Protein AF-A0A2V1BKK7-F1 (afdb_monomer_lite)

Structure (mmCIF, N/CA/C/O backbone):
data_AF-A0A2V1BKK7-F1
#
_entry.id   AF-A0A2V1BKK7-F1
#
loop_
_atom_site.group_PDB
_atom_site.id
_atom_site.type_symbol
_atom_site.label_atom_id
_atom_site.label_alt_id
_atom_site.label_comp_id
_atom_site.label_asym_id
_atom_site.label_entity_id
_atom_site.label_seq_id
_atom_site.pdbx_PDB_ins_code
_atom_site.Cartn_x
_atom_site.Cartn_y
_atom_site.Cartn_z
_atom_site.occupancy
_atom_site.B_iso_or_equiv
_atom_site.auth_seq_id
_atom_site.auth_comp_id
_atom_site.auth_asym_id
_atom_site.auth_atom_id
_atom_site.pdbx_PDB_model_num
ATOM 1 N N . ALA A 1 1 ? 10.732 -10.319 -7.779 1.00 75.25 1 ALA A N 1
ATOM 2 C CA . ALA A 1 1 ? 10.521 -10.025 -9.209 1.00 75.25 1 ALA A CA 1
ATOM 3 C C . ALA A 1 1 ? 11.806 -10.316 -9.961 1.00 75.25 1 ALA A C 1
ATOM 5 O O . ALA A 1 1 ? 12.880 -10.023 -9.445 1.00 75.25 1 ALA A O 1
ATOM 6 N N . THR A 1 2 ? 11.698 -10.912 -11.146 1.00 82.56 2 THR A N 1
ATOM 7 C CA . THR A 1 2 ? 12.840 -11.223 -12.021 1.00 82.56 2 THR A CA 1
ATOM 8 C C . THR A 1 2 ? 12.783 -10.376 -13.290 1.00 82.56 2 THR A C 1
ATOM 10 O O . THR A 1 2 ? 11.784 -9.694 -13.537 1.00 82.56 2 THR A O 1
ATOM 13 N N . GLU A 1 3 ? 13.832 -10.440 -14.110 1.00 81.75 3 GLU A N 1
ATOM 14 C CA . GLU A 1 3 ? 13.939 -9.725 -15.394 1.00 81.75 3 GLU A CA 1
ATOM 15 C C . GLU A 1 3 ? 12.775 -10.016 -16.356 1.00 81.75 3 GLU A C 1
ATOM 17 O O . GLU A 1 3 ? 12.434 -9.182 -17.186 1.00 81.75 3 GLU A O 1
ATOM 22 N N . ARG A 1 4 ? 12.062 -11.136 -16.166 1.00 84.62 4 ARG A N 1
ATOM 23 C CA . ARG A 1 4 ? 10.837 -11.494 -16.907 1.00 84.62 4 ARG A CA 1
ATOM 24 C C . ARG A 1 4 ? 9.657 -10.544 -16.670 1.00 84.62 4 ARG A C 1
ATOM 26 O O . ARG A 1 4 ? 8.655 -10.643 -17.363 1.00 84.62 4 ARG A O 1
ATOM 33 N N . SER A 1 5 ? 9.755 -9.651 -15.684 1.00 87.00 5 SER A N 1
ATOM 34 C CA . SER A 1 5 ? 8.727 -8.635 -15.403 1.00 87.00 5 SER A CA 1
ATOM 35 C C . SER A 1 5 ? 8.850 -7.407 -16.319 1.00 87.00 5 SER A C 1
ATOM 37 O O . SER A 1 5 ? 8.061 -6.473 -16.197 1.00 87.00 5 SER A O 1
ATOM 39 N N . TRP A 1 6 ? 9.860 -7.374 -17.195 1.00 88.56 6 TRP A N 1
ATOM 40 C CA . TRP A 1 6 ? 10.067 -6.323 -18.185 1.00 88.56 6 TRP A CA 1
ATOM 41 C C . TRP A 1 6 ? 9.112 -6.490 -19.372 1.00 88.56 6 TRP A C 1
ATOM 43 O O . TRP A 1 6 ? 9.113 -7.525 -20.032 1.00 88.56 6 TRP A O 1
ATOM 53 N N . ASN A 1 7 ? 8.316 -5.461 -19.666 1.00 87.88 7 ASN A N 1
ATOM 54 C CA . ASN A 1 7 ? 7.339 -5.470 -20.764 1.00 87.88 7 ASN A CA 1
ATOM 55 C C . ASN A 1 7 ? 7.846 -4.799 -22.057 1.00 87.88 7 ASN A C 1
ATOM 57 O O . ASN A 1 7 ? 7.051 -4.501 -22.943 1.00 87.88 7 ASN A O 1
ATOM 61 N N . GLY A 1 8 ? 9.148 -4.512 -22.151 1.00 88.25 8 GLY A N 1
ATOM 62 C CA . GLY A 1 8 ? 9.740 -3.744 -23.252 1.00 88.25 8 GLY A CA 1
ATOM 63 C C . GLY A 1 8 ? 9.970 -2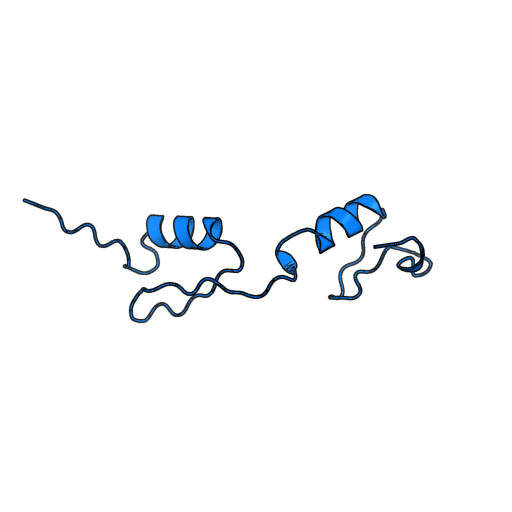.264 -22.930 1.00 88.25 8 GLY A C 1
ATOM 64 O O . GLY A 1 8 ? 10.816 -1.646 -23.568 1.00 88.25 8 GLY A O 1
ATOM 65 N N . GLN A 1 9 ? 9.292 -1.712 -21.917 1.00 90.19 9 GLN A N 1
ATOM 66 C CA . GLN A 1 9 ? 9.419 -0.302 -21.520 1.00 90.19 9 GLN A CA 1
ATOM 67 C C . GLN A 1 9 ? 9.677 -0.113 -20.017 1.00 90.19 9 GLN A C 1
ATOM 69 O O . GLN A 1 9 ? 10.369 0.822 -19.617 1.00 90.19 9 GLN A O 1
ATOM 74 N N . ALA A 1 10 ? 9.100 -0.967 -19.174 1.00 92.69 10 ALA A N 1
ATOM 75 C CA . ALA A 1 10 ? 9.212 -0.886 -17.725 1.00 92.69 10 ALA A CA 1
ATOM 76 C C . ALA A 1 10 ? 9.063 -2.266 -17.067 1.00 92.69 10 ALA A C 1
ATOM 78 O O . ALA A 1 10 ? 8.571 -3.229 -17.659 1.00 92.69 10 ALA A O 1
ATOM 79 N N . TYR A 1 11 ? 9.451 -2.346 -15.796 1.00 93.50 11 TYR A N 1
ATOM 80 C CA . TYR A 1 11 ? 9.189 -3.488 -14.930 1.00 93.50 11 TYR A CA 1
ATOM 81 C C . TYR A 1 11 ? 7.772 -3.389 -14.361 1.00 93.50 11 TYR A C 1
ATOM 83 O O . TYR A 1 11 ? 7.499 -2.546 -13.504 1.00 93.50 11 TYR A O 1
ATOM 91 N N . ALA A 1 12 ? 6.866 -4.243 -14.826 1.00 92.44 12 ALA A N 1
ATOM 92 C CA . ALA A 1 12 ? 5.478 -4.266 -14.383 1.00 92.44 12 ALA A CA 1
ATOM 93 C C . ALA A 1 12 ? 5.293 -5.159 -13.148 1.00 92.44 12 ALA A C 1
ATOM 95 O O . ALA A 1 12 ? 5.871 -6.243 -13.041 1.00 92.44 12 ALA A O 1
ATOM 96 N N . CYS A 1 13 ? 4.469 -4.713 -12.201 1.00 92.38 13 CYS A N 1
ATOM 97 C CA . CYS A 1 13 ? 4.005 -5.576 -11.123 1.00 92.38 13 CYS A CA 1
ATOM 98 C C . CYS A 1 13 ? 2.955 -6.559 -11.660 1.00 92.38 13 CYS A C 1
ATOM 100 O O . CYS A 1 13 ? 2.093 -6.177 -12.437 1.00 92.38 13 CYS A O 1
ATOM 102 N N . TYR A 1 14 ? 2.999 -7.821 -11.235 1.00 88.50 14 TYR A N 1
ATOM 103 C CA . TYR A 1 14 ? 1.989 -8.818 -11.620 1.00 88.50 14 TYR A CA 1
ATOM 104 C C . TYR A 1 14 ? 0.774 -8.831 -10.676 1.00 88.50 14 TYR A C 1
ATOM 106 O O . TYR A 1 14 ? -0.248 -9.427 -10.994 1.00 88.50 14 TYR A O 1
ATOM 114 N N . LEU A 1 15 ? 0.887 -8.181 -9.511 1.00 89.31 15 LEU A N 1
ATOM 115 C CA . LEU A 1 15 ? -0.176 -8.075 -8.504 1.00 89.31 15 LEU A CA 1
ATOM 116 C C . LEU A 1 15 ? -1.029 -6.809 -8.685 1.00 89.31 15 LEU A C 1
ATOM 118 O O . LEU A 1 15 ? -2.112 -6.706 -8.117 1.00 89.31 15 LEU A O 1
ATOM 122 N N . CYS A 1 16 ? -0.550 -5.825 -9.453 1.00 89.56 16 CYS A N 1
ATOM 123 C CA . CYS A 1 16 ? -1.259 -4.572 -9.710 1.00 89.56 16 CYS A CA 1
ATOM 124 C C . CYS A 1 16 ? -0.822 -3.927 -11.031 1.00 89.56 16 CYS A C 1
ATOM 126 O O . CYS A 1 16 ? 0.079 -4.403 -11.702 1.00 89.56 16 CYS A O 1
ATOM 128 N N . THR A 1 17 ? -1.408 -2.783 -11.381 1.00 87.50 17 THR A N 1
ATOM 129 C CA . THR A 1 17 ? -1.132 -2.070 -12.640 1.00 87.50 17 THR A CA 1
ATOM 130 C C . THR A 1 17 ? 0.082 -1.128 -12.594 1.00 87.50 17 THR A C 1
ATOM 132 O O . THR A 1 17 ? 0.301 -0.362 -13.533 1.00 87.50 17 THR A O 1
ATOM 135 N N . ARG A 1 18 ? 0.886 -1.144 -11.517 1.00 91.62 18 ARG A N 1
ATOM 136 C CA . ARG A 1 18 ? 2.051 -0.250 -11.385 1.00 91.62 18 ARG A CA 1
ATOM 137 C C . ARG A 1 18 ? 3.256 -0.740 -12.183 1.00 91.62 18 ARG A C 1
ATOM 139 O O . ARG A 1 18 ? 3.557 -1.932 -12.220 1.00 91.62 18 ARG A O 1
ATOM 146 N N . GLN A 1 19 ? 3.981 0.221 -12.749 1.00 94.38 19 GLN A N 1
ATOM 147 C CA . GLN A 1 19 ? 5.196 0.011 -13.529 1.00 94.38 19 GLN A CA 1
ATOM 148 C C . GLN A 1 19 ? 6.364 0.784 -12.912 1.00 94.38 19 GLN A C 1
ATOM 150 O O . GLN A 1 19 ? 6.176 1.855 -12.334 1.00 94.38 19 GLN A O 1
ATOM 155 N N . PHE A 1 20 ? 7.567 0.233 -13.032 1.00 94.12 20 PHE A N 1
ATOM 156 C CA . PHE A 1 20 ? 8.780 0.760 -12.418 1.00 94.12 20 PHE A CA 1
ATOM 157 C C . PHE A 1 20 ? 9.922 0.804 -13.431 1.00 94.12 20 PHE A C 1
ATOM 159 O O . PHE A 1 20 ? 10.091 -0.113 -14.228 1.00 94.12 20 PHE A O 1
ATOM 166 N N . ALA A 1 21 ? 10.752 1.844 -13.363 1.00 93.44 21 ALA A N 1
ATOM 167 C CA . ALA A 1 21 ? 11.900 1.988 -14.259 1.00 93.44 21 ALA A CA 1
ATOM 168 C C . ALA A 1 21 ? 13.025 0.978 -13.967 1.00 93.44 21 ALA A C 1
ATOM 170 O O . ALA A 1 21 ? 13.817 0.662 -14.848 1.00 93.44 21 ALA A O 1
ATOM 171 N N . THR A 1 22 ? 13.106 0.452 -12.738 1.00 93.44 22 THR A N 1
ATOM 172 C CA . THR A 1 22 ? 14.169 -0.480 -12.333 1.00 93.44 22 THR A CA 1
ATOM 173 C C . THR A 1 22 ? 13.621 -1.721 -11.635 1.00 93.44 22 THR A C 1
ATOM 175 O O . THR A 1 22 ? 12.618 -1.663 -10.913 1.00 93.44 22 THR A O 1
ATOM 178 N N . LEU A 1 23 ? 14.341 -2.839 -11.781 1.00 92.25 23 LEU A N 1
ATOM 179 C CA . LEU A 1 23 ? 14.053 -4.090 -11.077 1.00 92.25 23 LEU A CA 1
ATOM 180 C C . LEU A 1 23 ? 14.099 -3.900 -9.552 1.00 92.25 23 LEU A C 1
ATOM 182 O O . LEU A 1 23 ? 13.296 -4.482 -8.826 1.00 92.25 23 LEU A O 1
ATOM 186 N N . ARG A 1 24 ? 15.019 -3.062 -9.052 1.00 92.81 24 ARG A N 1
ATOM 187 C CA . ARG A 1 24 ? 15.159 -2.771 -7.617 1.00 92.81 24 ARG A CA 1
ATOM 188 C C . ARG A 1 24 ? 13.902 -2.110 -7.062 1.00 92.81 24 ARG A C 1
ATOM 190 O O . ARG A 1 24 ? 13.389 -2.563 -6.045 1.00 92.81 24 ARG A O 1
ATOM 197 N N . SER A 1 25 ? 13.371 -1.102 -7.756 1.00 93.38 25 SER A N 1
ATOM 198 C CA . SER A 1 25 ? 12.128 -0.433 -7.361 1.00 93.38 25 SER A CA 1
ATOM 199 C C . SER A 1 25 ? 10.935 -1.387 -7.379 1.00 93.38 25 SER A C 1
ATOM 201 O O . SER A 1 25 ? 10.145 -1.379 -6.436 1.00 93.38 25 SER A O 1
ATOM 203 N N . LEU A 1 26 ? 10.831 -2.254 -8.395 1.00 94.25 26 LEU A N 1
ATOM 204 C CA . LEU A 1 26 ? 9.789 -3.282 -8.424 1.00 94.25 26 LEU A CA 1
ATOM 205 C C . LEU A 1 26 ? 9.933 -4.261 -7.248 1.00 94.25 26 LEU A C 1
ATOM 207 O O . LEU A 1 26 ? 8.939 -4.583 -6.604 1.00 94.25 26 LEU A O 1
ATOM 211 N N . ASN A 1 27 ? 11.153 -4.709 -6.936 1.00 92.19 27 ASN A N 1
ATOM 212 C CA . ASN A 1 27 ? 11.408 -5.611 -5.810 1.00 92.19 27 ASN A CA 1
ATOM 213 C C . ASN A 1 27 ? 11.049 -4.976 -4.460 1.00 92.19 27 ASN A C 1
ATOM 215 O O . ASN A 1 27 ? 10.356 -5.602 -3.663 1.00 92.19 27 ASN A O 1
ATOM 219 N N . SER A 1 28 ? 11.437 -3.722 -4.220 1.00 92.50 28 SER A N 1
ATOM 220 C CA . SER A 1 28 ? 11.022 -2.997 -3.013 1.00 92.50 28 SER A CA 1
ATOM 221 C C . SER A 1 28 ? 9.505 -2.812 -2.946 1.00 92.50 28 SER A C 1
ATOM 223 O O . SER A 1 28 ? 8.923 -2.927 -1.873 1.00 92.50 28 SER A O 1
ATOM 225 N N . HIS A 1 29 ? 8.845 -2.572 -4.082 1.00 92.44 29 HIS A N 1
ATOM 226 C CA . HIS A 1 29 ? 7.392 -2.448 -4.138 1.00 92.44 29 HIS A CA 1
ATOM 227 C C . HIS A 1 29 ? 6.671 -3.750 -3.767 1.00 92.44 29 HIS A C 1
ATOM 229 O O . HIS A 1 29 ? 5.767 -3.710 -2.941 1.00 92.44 29 HIS A O 1
ATOM 235 N N . ILE A 1 30 ? 7.056 -4.895 -4.340 1.00 90.31 30 ILE A N 1
ATOM 236 C CA . ILE A 1 30 ? 6.402 -6.179 -4.023 1.00 90.31 30 ILE A CA 1
ATOM 237 C C . ILE A 1 30 ? 6.742 -6.688 -2.619 1.00 90.31 30 ILE A C 1
ATOM 239 O O . ILE A 1 30 ? 5.969 -7.452 -2.059 1.00 90.31 30 ILE A O 1
ATOM 243 N N . SER A 1 31 ? 7.889 -6.281 -2.067 1.00 88.81 31 SER A N 1
ATOM 244 C CA . SER A 1 31 ? 8.272 -6.579 -0.684 1.00 88.81 31 SER A CA 1
ATOM 245 C C . SER A 1 31 ? 7.549 -5.684 0.324 1.00 88.81 31 SER A C 1
ATOM 247 O O . SER A 1 31 ? 7.650 -5.915 1.525 1.00 88.81 31 SER A O 1
ATOM 249 N N . SER A 1 32 ? 6.881 -4.630 -0.145 1.00 85.81 32 SER A N 1
ATOM 250 C CA . SER A 1 32 ? 6.098 -3.739 0.695 1.00 85.81 32 SER A CA 1
ATOM 251 C C . SER A 1 32 ? 4.726 -4.358 0.992 1.00 85.81 32 SER A C 1
ATOM 253 O O . SER A 1 32 ? 4.157 -5.025 0.124 1.00 85.81 32 SER A O 1
ATOM 255 N N . PRO A 1 33 ? 4.110 -4.017 2.136 1.00 80.94 33 PRO A N 1
ATOM 256 C CA . PRO A 1 33 ? 2.732 -4.374 2.498 1.00 80.94 33 PRO A CA 1
ATOM 257 C C . PRO A 1 33 ? 1.644 -3.886 1.543 1.00 80.94 33 PRO A C 1
ATOM 259 O O . PRO A 1 33 ? 0.459 -4.076 1.790 1.00 80.94 33 PRO A O 1
ATOM 262 N N . VAL A 1 34 ? 1.997 -3.235 0.437 1.00 83.56 34 VAL A N 1
ATOM 263 C CA . VAL A 1 34 ? 1.043 -2.728 -0.549 1.00 83.56 34 VAL A CA 1
ATOM 264 C C . VAL A 1 34 ? 0.145 -3.825 -1.131 1.00 83.56 34 VAL A C 1
ATOM 266 O O . VAL A 1 34 ? -1.018 -3.538 -1.414 1.00 83.56 34 VAL A O 1
ATOM 269 N N . HIS A 1 35 ? 0.636 -5.062 -1.244 1.00 85.31 35 HIS A N 1
ATOM 270 C CA . HIS A 1 35 ? -0.143 -6.221 -1.709 1.00 85.31 35 HIS A CA 1
ATOM 271 C C . HIS A 1 35 ? -0.555 -7.171 -0.585 1.00 85.31 35 HIS A C 1
ATOM 273 O O . HIS A 1 35 ? -1.240 -8.157 -0.842 1.00 85.31 35 HIS A O 1
ATOM 279 N N . GLU A 1 36 ? -0.171 -6.877 0.656 1.00 81.12 36 GLU A N 1
ATOM 280 C CA . GLU A 1 36 ? -0.599 -7.662 1.808 1.00 81.12 36 GLU A CA 1
ATOM 281 C C . GLU A 1 36 ? -2.071 -7.376 2.133 1.00 81.12 36 GLU A C 1
ATOM 283 O O . GLU A 1 36 ? -2.610 -6.290 1.873 1.00 81.12 36 GLU A O 1
ATOM 288 N N . GLN A 1 37 ? -2.749 -8.384 2.679 1.00 73.81 37 GLN A N 1
ATOM 289 C CA . GLN A 1 37 ? -4.144 -8.256 3.082 1.00 73.81 37 GLN A CA 1
ATOM 290 C C . GLN A 1 37 ? -4.270 -7.263 4.246 1.00 73.81 37 GLN A C 1
ATOM 292 O O . GLN A 1 37 ? -3.375 -7.123 5.078 1.00 73.81 37 GLN A O 1
ATOM 297 N N . HIS A 1 38 ? -5.400 -6.558 4.319 1.00 70.88 38 HIS A N 1
ATOM 298 C CA . HIS A 1 38 ? -5.700 -5.725 5.481 1.00 70.88 38 HIS A CA 1
ATOM 299 C C . HIS A 1 38 ? -6.080 -6.621 6.666 1.00 70.88 38 HIS A C 1
ATOM 301 O O . HIS A 1 38 ? -7.250 -6.954 6.837 1.00 70.88 38 HIS A O 1
ATOM 307 N N . ILE A 1 39 ? -5.093 -7.024 7.464 1.00 80.00 39 ILE A N 1
ATOM 308 C CA . ILE A 1 39 ? -5.297 -7.945 8.593 1.00 80.00 39 ILE A CA 1
ATOM 309 C C . ILE A 1 39 ? -5.753 -7.187 9.853 1.00 80.00 39 ILE A C 1
ATOM 311 O O . ILE A 1 39 ? -6.436 -7.743 10.712 1.00 80.00 39 ILE A O 1
ATOM 315 N N . TYR A 1 40 ? -5.426 -5.897 9.969 1.00 82.19 40 TYR A N 1
ATOM 316 C CA . TYR A 1 40 ? -5.651 -5.130 11.192 1.00 82.19 40 TYR A CA 1
ATOM 317 C C . TYR A 1 40 ? -6.933 -4.307 11.115 1.00 82.19 40 TYR A C 1
ATOM 319 O O . TYR A 1 40 ? -6.965 -3.231 10.518 1.00 82.19 40 TYR A O 1
ATOM 327 N N . ARG A 1 41 ? -8.000 -4.788 11.749 1.00 83.19 41 ARG A N 1
ATOM 328 C CA . ARG A 1 41 ? -9.256 -4.045 11.878 1.00 83.19 41 ARG A CA 1
ATOM 329 C C . ARG A 1 41 ? -9.248 -3.185 13.138 1.00 83.19 41 ARG A C 1
ATOM 331 O O . ARG A 1 41 ? -8.920 -3.664 14.219 1.00 83.19 41 ARG A O 1
ATOM 338 N N . CYS A 1 42 ? -9.656 -1.926 13.006 1.00 86.56 42 CYS A N 1
ATOM 339 C CA . CYS A 1 42 ? -9.846 -1.043 14.149 1.00 86.56 42 CYS A CA 1
ATOM 340 C C . CYS A 1 42 ? -10.945 -1.597 15.082 1.00 86.56 42 CYS A C 1
ATOM 342 O O . CYS A 1 42 ? -12.056 -1.856 14.603 1.00 86.56 42 CYS A O 1
ATOM 344 N N . PRO A 1 43 ? -10.678 -1.750 16.396 1.00 82.62 43 PRO A N 1
ATOM 345 C CA . PRO A 1 43 ? -11.658 -2.258 17.361 1.00 82.62 43 PRO A CA 1
ATOM 346 C C . PRO A 1 43 ? -12.742 -1.226 17.722 1.00 82.62 43 PRO A C 1
ATOM 348 O O . PRO A 1 43 ? -13.690 -1.549 18.435 1.00 82.62 43 PRO A O 1
ATOM 351 N N . GLY A 1 44 ? -12.623 0.013 17.233 1.00 82.00 44 GLY A N 1
ATOM 352 C CA . GLY A 1 44 ? -13.564 1.097 17.501 1.00 82.00 44 GLY A CA 1
ATOM 353 C C . GLY A 1 44 ? -14.965 0.756 17.033 1.00 82.00 44 GLY A C 1
ATOM 354 O O . GLY A 1 44 ? -15.193 0.474 15.851 1.00 82.00 44 GLY A O 1
ATOM 355 N N . ARG A 1 45 ? -15.918 0.807 17.965 1.00 78.56 45 ARG A N 1
ATOM 356 C CA . ARG A 1 45 ? -17.325 0.534 17.679 1.00 78.56 45 ARG A CA 1
ATOM 357 C C . ARG A 1 45 ? -17.828 1.581 16.674 1.00 78.56 45 ARG A C 1
ATOM 359 O O . ARG A 1 45 ? -17.886 2.761 16.990 1.00 78.56 45 ARG A O 1
ATOM 366 N N . GLY A 1 46 ? -18.143 1.147 15.453 1.00 80.19 46 GLY A N 1
ATOM 367 C CA . GLY A 1 46 ? -18.573 2.027 14.357 1.00 80.19 46 GLY A CA 1
ATOM 368 C C . GLY A 1 46 ? -17.459 2.558 13.443 1.00 80.19 46 GLY A C 1
ATOM 369 O O . GLY A 1 46 ? -17.774 3.191 12.444 1.00 80.19 46 GLY A O 1
ATOM 370 N N . CYS A 1 47 ? -16.176 2.273 13.709 1.00 87.56 47 CYS A N 1
ATOM 371 C CA . CYS A 1 47 ? -15.087 2.736 12.840 1.00 87.56 47 CYS A CA 1
ATOM 372 C C . CYS A 1 47 ? -14.938 1.883 11.571 1.00 87.56 47 CYS A C 1
ATOM 374 O O . CYS A 1 47 ? -14.880 2.409 10.463 1.00 87.56 47 CYS A O 1
ATOM 376 N N . GLY A 1 48 ? -14.832 0.557 11.723 1.00 82.19 48 GLY A N 1
ATOM 377 C CA . GLY A 1 48 ? -14.758 -0.383 10.596 1.00 82.19 48 GLY A CA 1
ATOM 378 C C . GLY A 1 48 ? -13.532 -0.254 9.675 1.00 82.19 48 GLY A C 1
ATOM 379 O O . GLY A 1 48 ? -13.459 -0.983 8.687 1.00 82.19 48 GLY A O 1
ATOM 380 N N . ARG A 1 49 ? -12.566 0.630 9.972 1.00 84.81 49 ARG A N 1
ATOM 381 C CA . ARG A 1 49 ? -11.344 0.790 9.168 1.00 84.81 49 ARG A CA 1
ATOM 382 C C . ARG A 1 49 ? -10.432 -0.426 9.285 1.00 84.81 49 ARG A C 1
ATOM 384 O O . ARG A 1 49 ? -10.217 -0.946 10.379 1.00 84.81 49 ARG A O 1
ATOM 391 N N .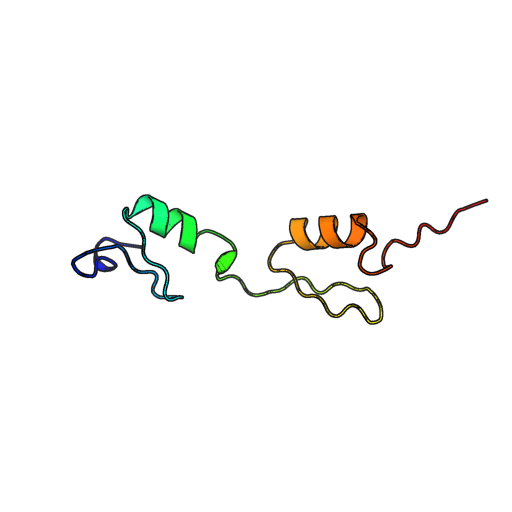 ASN A 1 50 ? -9.863 -0.823 8.149 1.00 87.56 50 AS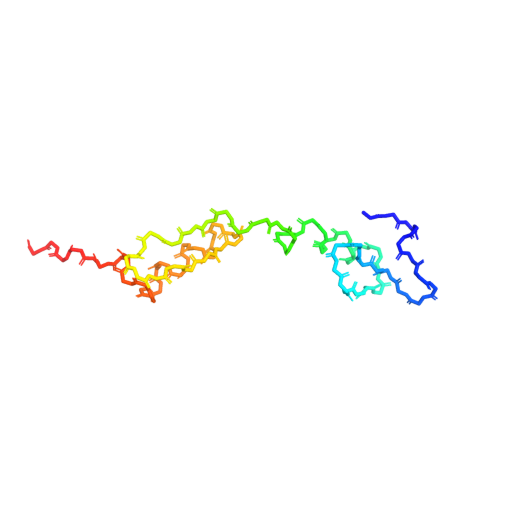N A N 1
ATOM 392 C CA . ASN A 1 50 ? -8.911 -1.923 8.050 1.00 87.56 50 ASN A CA 1
ATOM 393 C C . ASN A 1 50 ? -7.562 -1.394 7.565 1.00 87.56 50 ASN A C 1
ATOM 395 O O . ASN A 1 50 ? -7.483 -0.619 6.609 1.00 87.56 50 ASN A O 1
ATOM 399 N N . PHE A 1 51 ? -6.490 -1.863 8.180 1.00 84.75 51 PHE A N 1
ATOM 400 C CA . PHE A 1 51 ? -5.121 -1.452 7.925 1.00 84.75 51 PHE A CA 1
ATOM 401 C C . PHE A 1 51 ? -4.303 -2.663 7.488 1.00 84.75 51 PHE A C 1
ATOM 403 O O . PHE A 1 51 ? -4.483 -3.774 7.987 1.00 84.75 51 PHE A O 1
ATOM 410 N N . LYS A 1 52 ? -3.392 -2.435 6.542 1.00 82.44 52 LYS A N 1
ATOM 411 C CA . LYS A 1 52 ? -2.399 -3.439 6.124 1.00 82.44 52 LYS A CA 1
ATOM 412 C C . LYS A 1 52 ? -1.244 -3.538 7.119 1.00 82.44 52 LYS A C 1
ATOM 414 O O . LYS A 1 52 ? -0.614 -4.574 7.235 1.00 82.44 52 LYS A O 1
ATOM 419 N N . LEU A 1 53 ? -0.992 -2.452 7.850 1.00 83.31 53 LEU A N 1
ATOM 420 C CA . LEU A 1 53 ? 0.136 -2.296 8.758 1.00 83.31 53 LEU A CA 1
ATOM 421 C C . LEU A 1 53 ? -0.335 -2.034 10.184 1.00 83.31 53 LEU A C 1
ATOM 423 O O . LEU A 1 53 ? -1.216 -1.197 10.397 1.00 83.31 53 LEU A O 1
ATOM 427 N N . LEU A 1 54 ? 0.333 -2.666 11.151 1.00 83.69 54 LEU A N 1
ATOM 428 C CA . LEU A 1 54 ? 0.120 -2.401 12.572 1.00 83.69 54 LEU A CA 1
ATOM 429 C C . LEU A 1 54 ? 0.429 -0.939 12.922 1.00 83.69 54 LEU A C 1
ATOM 431 O O . LEU A 1 54 ? -0.355 -0.304 13.616 1.00 83.69 54 LEU A O 1
ATOM 435 N N . SER A 1 55 ? 1.515 -0.374 12.384 1.00 85.62 55 SER A N 1
ATOM 436 C CA . SER A 1 55 ? 1.864 1.040 12.585 1.00 85.62 55 SER A CA 1
ATOM 437 C C . SER A 1 55 ? 0.766 1.993 12.103 1.00 85.62 55 SER A C 1
ATOM 439 O O . SER A 1 55 ? 0.480 2.985 12.765 1.00 85.62 55 SER A O 1
ATOM 441 N N . GLY A 1 56 ? 0.095 1.663 10.993 1.00 87.44 56 GLY A N 1
ATOM 442 C CA . GLY A 1 56 ? -1.045 2.430 10.489 1.00 87.44 56 GLY A CA 1
ATOM 443 C C . GLY A 1 56 ? -2.271 2.349 11.402 1.00 87.44 56 GLY A C 1
ATOM 444 O O . GLY A 1 56 ? -2.949 3.355 11.600 1.00 87.44 56 GLY A O 1
ATOM 445 N N . LEU A 1 57 ? -2.534 1.177 11.995 1.00 87.25 57 LEU A N 1
ATOM 446 C CA . LEU A 1 57 ? -3.581 1.029 13.010 1.00 87.25 57 LEU A CA 1
ATOM 447 C C . LEU A 1 57 ? -3.250 1.840 14.272 1.00 87.25 57 LEU A C 1
ATOM 449 O O . LEU A 1 57 ? -4.121 2.544 14.773 1.00 87.25 57 LEU A O 1
ATOM 453 N N . ILE A 1 58 ? -2.013 1.753 14.771 1.00 85.88 58 ILE A N 1
ATOM 454 C CA . ILE A 1 58 ? -1.575 2.468 15.978 1.00 85.88 58 ILE A CA 1
ATOM 455 C C . ILE A 1 58 ? -1.730 3.975 15.776 1.00 85.88 58 ILE A C 1
ATOM 457 O O . ILE A 1 58 ? -2.464 4.604 16.529 1.00 85.88 58 ILE A O 1
ATOM 461 N N . GLN A 1 59 ? -1.176 4.528 14.694 1.00 88.12 59 GLN A N 1
ATOM 462 C CA . GLN A 1 59 ? -1.300 5.955 14.386 1.00 88.12 59 GLN A CA 1
ATOM 463 C C . GLN A 1 59 ? -2.766 6.403 14.265 1.00 88.12 59 GLN A C 1
ATOM 465 O O . GLN A 1 59 ? -3.136 7.487 14.712 1.00 88.12 59 GLN A O 1
ATOM 470 N N . HIS A 1 60 ? -3.630 5.571 13.680 1.00 87.88 60 HIS A N 1
ATOM 471 C CA . HIS A 1 60 ? -5.060 5.857 13.583 1.00 87.88 60 HIS A CA 1
ATOM 472 C C . HIS A 1 60 ? -5.762 5.917 14.949 1.00 87.88 60 HIS A C 1
ATOM 474 O O . HIS A 1 60 ? -6.650 6.751 15.149 1.00 87.88 60 HIS A O 1
ATOM 480 N N . VAL A 1 61 ? -5.397 5.006 15.851 1.00 85.38 61 VAL A N 1
ATOM 481 C CA . VAL A 1 61 ? -5.947 4.899 17.205 1.00 85.38 61 VAL A CA 1
ATOM 482 C C . VAL A 1 61 ? -5.419 6.029 18.097 1.00 85.38 61 VAL A C 1
ATOM 484 O O . VAL A 1 61 ? -6.213 6.638 18.810 1.00 85.38 61 VAL A O 1
ATOM 487 N N . GLU A 1 62 ? -4.132 6.371 17.989 1.00 85.88 62 GLU A N 1
ATOM 488 C CA . GLU A 1 62 ? -3.493 7.505 18.675 1.00 85.88 62 GLU A CA 1
ATOM 489 C C . GLU A 1 62 ? -4.028 8.860 18.213 1.00 85.88 62 GLU A C 1
ATOM 491 O O . GLU A 1 62 ? -4.189 9.768 19.017 1.00 85.88 62 GLU A 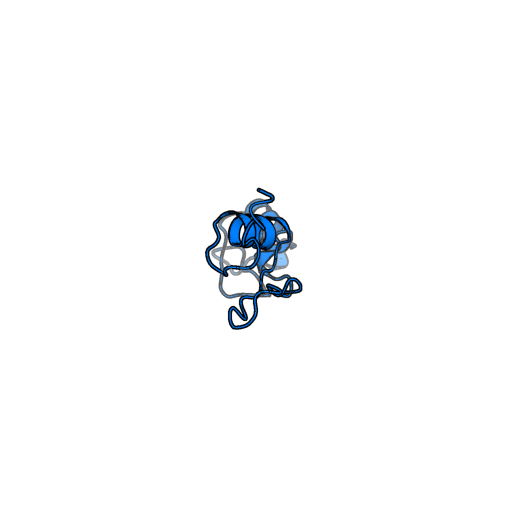O 1
ATOM 496 N N . SER A 1 63 ? -4.369 8.998 16.930 1.00 84.75 63 SER A N 1
ATOM 497 C CA . SER A 1 63 ? -4.983 10.217 16.393 1.00 84.75 63 SER A CA 1
ATOM 498 C C . SER A 1 63 ? -6.444 10.411 16.839 1.00 84.75 63 SER A C 1
ATOM 500 O O . SER A 1 63 ? -7.121 11.289 16.302 1.00 84.75 63 SER A O 1
ATOM 502 N N . GLU A 1 64 ? -6.973 9.547 17.714 1.00 76.75 64 GLU A N 1
ATOM 503 C CA . GLU A 1 64 ? -8.349 9.550 18.243 1.00 76.75 64 GLU A CA 1
ATOM 504 C C . GLU A 1 64 ? -9.460 9.548 17.173 1.00 76.75 64 GLU A C 1
ATOM 506 O O . GLU A 1 64 ? -10.649 9.622 17.479 1.00 76.75 64 GLU A O 1
ATOM 511 N N . SER A 1 65 ? -9.104 9.343 15.900 1.00 76.31 65 SER A N 1
ATOM 512 C CA . SER A 1 65 ? -10.001 9.430 14.738 1.00 76.31 65 SER A CA 1
ATOM 513 C C . SER A 1 65 ? -11.106 8.368 14.726 1.00 76.31 65 SER A C 1
ATOM 515 O O . SER A 1 65 ? -11.984 8.388 13.865 1.00 76.31 65 SER A O 1
ATOM 517 N N . CYS A 1 66 ? -11.032 7.390 15.626 1.00 81.12 66 CYS A N 1
ATOM 518 C CA . CYS A 1 66 ? -12.013 6.322 15.800 1.00 81.12 66 CYS A CA 1
ATOM 519 C C . CYS A 1 66 ? -12.612 6.241 17.205 1.00 81.12 66 CYS A C 1
ATOM 521 O O . CYS A 1 66 ? -13.419 5.345 17.446 1.00 81.12 66 CYS A O 1
ATOM 523 N N . GLY A 1 67 ? -12.199 7.111 18.133 1.00 74.38 67 GLY A N 1
ATOM 524 C CA . GLY A 1 67 ? -12.669 7.090 19.520 1.00 74.38 67 GLY A CA 1
ATOM 525 C C . GLY A 1 67 ? -12.307 5.828 20.318 1.00 74.38 67 GLY A C 1
ATOM 526 O O . GLY A 1 67 ? -12.914 5.591 21.359 1.00 74.38 67 GLY A O 1
ATOM 527 N N . VAL A 1 68 ? -11.355 5.007 19.843 1.00 74.62 68 VAL A N 1
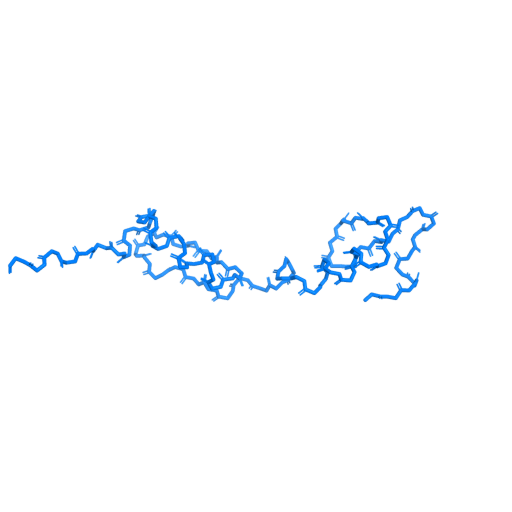ATOM 528 C CA . VAL A 1 68 ? -10.880 3.796 20.549 1.00 74.62 68 VAL A CA 1
ATOM 529 C C . VAL A 1 68 ? -10.121 4.158 21.817 1.00 74.62 68 VAL A C 1
ATOM 531 O O . VAL A 1 68 ? -10.412 3.607 22.874 1.00 74.62 68 VAL A O 1
ATOM 534 N N . MET A 1 69 ? -9.181 5.099 21.729 1.00 65.19 69 MET A N 1
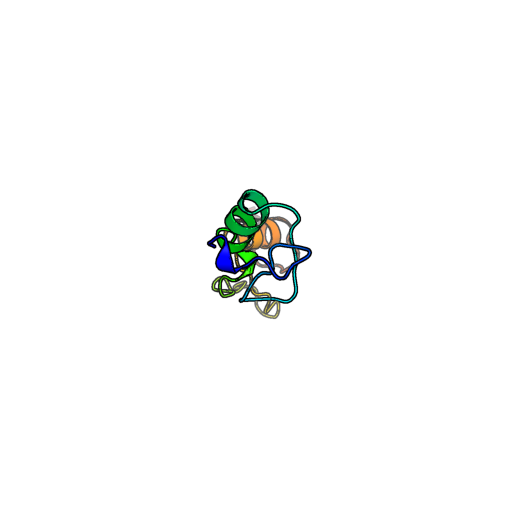ATOM 535 C CA . MET A 1 69 ? -8.516 5.660 22.903 1.00 65.19 69 MET A CA 1
ATOM 536 C C . MET A 1 69 ? -9.325 6.847 23.414 1.00 65.19 69 MET A C 1
ATOM 538 O O . MET A 1 69 ? -8.873 7.979 23.366 1.00 65.19 69 MET A O 1
ATOM 542 N N . ARG A 1 70 ? -10.544 6.614 23.917 1.00 59.97 70 ARG A N 1
ATOM 543 C CA . ARG A 1 70 ? -11.056 7.531 24.942 1.00 59.97 70 ARG A CA 1
ATOM 544 C C . ARG A 1 70 ? -10.223 7.228 26.173 1.00 59.97 70 ARG A C 1
ATOM 546 O O . ARG A 1 70 ? -10.493 6.232 26.843 1.00 59.97 70 ARG A O 1
ATOM 553 N N . PHE A 1 71 ? -9.194 8.033 26.438 1.00 56.12 71 PHE A N 1
ATOM 554 C CA . PHE A 1 71 ? -8.545 8.024 27.742 1.00 56.12 71 PHE A CA 1
ATOM 555 C C . PHE A 1 71 ? -9.662 8.087 28.786 1.00 56.12 71 PHE A C 1
ATOM 557 O O . PHE A 1 71 ? -10.418 9.060 28.850 1.00 56.12 71 PHE A O 1
ATOM 564 N N . VAL A 1 72 ? -9.836 7.010 29.556 1.00 50.56 72 VAL A N 1
ATOM 565 C CA . VAL A 1 72 ? -10.581 7.109 30.803 1.00 50.56 72 VAL A CA 1
ATOM 566 C C . VAL A 1 72 ? -9.721 8.033 31.639 1.00 50.56 72 VAL A C 1
ATOM 568 O O . VAL A 1 72 ? -8.648 7.651 32.095 1.00 50.56 72 VAL A O 1
ATOM 571 N N . GLN A 1 73 ? -10.143 9.288 31.711 1.00 48.16 73 GLN A N 1
ATOM 572 C CA . GLN A 1 73 ? -9.580 10.279 32.599 1.00 48.16 73 GLN A CA 1
ATOM 573 C C . GLN A 1 73 ? -9.791 9.715 34.007 1.00 48.16 73 GLN A C 1
ATOM 575 O O . GLN A 1 73 ? -10.896 9.772 34.544 1.00 48.16 73 GLN A O 1
ATOM 580 N N . VAL A 1 74 ? -8.772 9.045 34.545 1.00 50.41 74 VAL A N 1
ATOM 581 C CA . VAL A 1 74 ? -8.740 8.673 35.956 1.00 50.41 74 VAL A CA 1
ATOM 582 C C . VAL A 1 74 ? -8.575 9.998 36.692 1.00 50.41 74 VAL A C 1
ATOM 584 O O . VAL A 1 74 ? -7.501 10.597 36.641 1.00 50.41 74 VAL A O 1
ATOM 587 N N . GLN A 1 75 ? -9.690 10.507 37.225 1.00 39.47 75 GLN A N 1
ATOM 588 C CA . GLN A 1 75 ? -9.698 11.567 38.234 1.00 39.47 75 GLN A CA 1
ATOM 589 C C . GLN A 1 75 ? -9.161 11.021 39.551 1.00 39.47 75 GLN A C 1
ATOM 591 O O . GLN A 1 75 ? -9.453 9.839 39.850 1.00 39.47 75 GLN A O 1
#

pLDDT: mean 82.83, std 11.28, range [39.47, 94.38]

Radius of gyration: 18.48 Å; chains: 1; bounding box: 34×23×62 Å

Foldseek 3Di:
DDPVCDPPQFRADPQDGDTHNDPVVNVVVVVDLPNPDQPDAAPQDPPRDTHSDPVVNVVCVVVCVRVPPPPPPPD

Secondary structure (DSSP, 8-state):
--GGGB-SSSEE-SSSS-EESSHHHHHHHHTSGGGS---EE--STTT--EESSHHHHHHHHHTTTTSTT------

Sequence (75 aa):
ATERSWNGQAYACYLCTRQFATLRSLNSHISSPVHEQHIYRCPGRGCGRNFKLLSGLIQHVESESCGVMRFVQVQ